Protein AF-0000000067688471 (afdb_homodimer)

pLDDT: mean 87.0, std 6.52, range [55.38, 93.81]

Sequence (144 aa):
YTTRLVLGILIKNSWRLRVVSAQVYSIVKSRDLEHFERVMGFLETMYRLLPRLVPAIKHMKIMFGIKTMVGKYTTRLVLGILIKNSWRLRVVSAQVYSIVKSRDLEHFERVMGFLETMYRLLPRLVPAIKHMKIMFGIKTMVGK

Solvent-accessible surface area (backbone atoms only — not comparable to full-atom values): 7950 Å² total; per-residue (Å²): 112,56,62,61,54,38,50,55,54,51,60,60,39,54,59,52,49,53,53,45,53,52,50,51,50,50,37,59,72,66,62,40,61,86,50,44,62,44,49,50,47,29,53,50,29,47,42,69,65,37,58,90,72,50,60,69,64,60,53,48,51,42,52,50,31,55,48,56,63,53,76,98,113,55,62,61,53,36,50,56,54,52,62,61,39,55,59,53,51,53,52,46,51,52,50,50,50,49,38,61,73,67,63,41,61,88,50,46,62,44,47,48,47,30,53,50,28,46,42,68,64,39,59,90,74,51,60,68,64,61,52,49,50,44,53,49,32,55,48,55,62,52,74,97

Secondary structure (DSSP, 8-state):
-HHHHHHHHHHHHHHHHHHHHHHHHHHHHHT-GGGHHHHHHHHHHHHHH-TTTS-HHHHHHHHHHHHHHH--/-HHHHHHHHHHHHHHHHHHHHHHHHHHHHHT-TTTHHHHHHHHHHHHHH-TTTS-HHHHHHHHHHHHHHHH-

Organism: Oreochromis niloticus (NCBI:txid8128)

Foldseek 3Di:
DVVVVVVVVVVVCVVVVVVVVVVLVVCQVVLVLVCLVVSLVVLVVVCVVCVVPDDPVVSVVVNVVS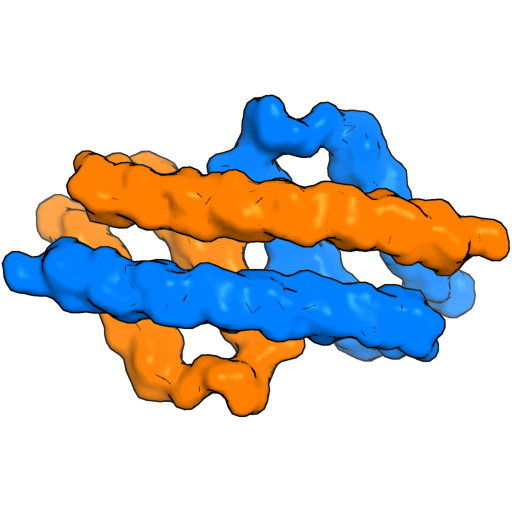VVSNVD/DVVVVVVVVVVVCVVVVVVVVVVLVVCQVVLVLVCLVVSLVVLVVVCVVCVVPDDPVVSVVVNVVSVVSNVD

Nearest PDB structures (foldseek):
  4mwz-assembly1_A  TM=8.094E-01  e=3.682E+00  Plasmodium vivax Sal-1
  6o0i-assembly1_A  TM=5.792E-01  e=7.596E+00  synthetic construct
  8glv-assembly1_Eb  TM=5.145E-01  e=5.838E+00  Chlamydomonas reinhardtii
  4mwz-assembly1_A  TM=8.094E-01  e=3.682E+00  Plasmodium vivax Sal-1
  6o0i-assembly1_A  TM=5.796E-01  e=7.596E+00  synthetic construct

Radius of gyration: 15.23 Å; Cα contacts (8 Å, |Δi|>4): 128; chains: 2; bounding box: 32×48×33 Å

Structure (mmCIF, N/CA/C/O backbone):
data_AF-0000000067688471-model_v1
#
loop_
_entity.id
_entity.type
_entity.pdbx_description
1 polymer 'TERF1-interacting nuclear factor 2 N-terminal domain-containing protein'
#
loop_
_atom_site.group_PDB
_atom_site.id
_atom_site.type_symbol
_atom_site.label_atom_id
_atom_site.label_alt_id
_atom_site.label_comp_id
_atom_site.label_asym_id
_atom_site.label_entity_id
_atom_site.label_seq_id
_atom_site.pdbx_PDB_ins_code
_atom_site.Cartn_x
_atom_site.Cartn_y
_atom_site.Cartn_z
_atom_site.occupancy
_atom_site.B_iso_or_equiv
_atom_site.auth_seq_id
_atom_site.auth_comp_id
_atom_site.auth_asym_id
_atom_site.auth_atom_id
_atom_site.pdbx_PDB_model_num
ATOM 1 N N . TYR A 1 1 ? -4.371 21.562 12.984 1 74.81 1 TYR A N 1
ATOM 2 C CA . TYR A 1 1 ? -5.457 20.641 13.32 1 74.81 1 TYR A CA 1
ATOM 3 C C . TYR A 1 1 ? -5.555 19.531 12.289 1 74.81 1 TYR A C 1
ATOM 5 O O . TYR A 1 1 ? -5.508 18.344 12.641 1 74.81 1 TYR A O 1
ATOM 13 N N . THR A 1 2 ? -5.504 19.656 11.047 1 82.12 2 THR A N 1
ATOM 14 C CA . THR A 1 2 ? -5.695 18.672 9.992 1 82.12 2 THR A CA 1
ATOM 15 C C . THR A 1 2 ? -4.559 17.656 9.992 1 82.12 2 THR A C 1
ATOM 17 O O . THR A 1 2 ? -4.793 16.453 9.875 1 82.12 2 THR A O 1
ATOM 20 N N . THR A 1 3 ? -3.354 18.188 10.312 1 84.5 3 THR A N 1
ATOM 21 C CA . THR A 1 3 ? -2.201 17.281 10.266 1 84.5 3 THR A CA 1
ATOM 22 C C . THR A 1 3 ? -2.271 16.266 11.398 1 84.5 3 THR A C 1
ATOM 24 O O . THR A 1 3 ? -2.02 15.078 11.18 1 84.5 3 THR A O 1
ATOM 27 N N . ARG A 1 4 ? -2.711 16.75 12.578 1 87.5 4 ARG A N 1
ATOM 28 C CA . ARG A 1 4 ? -2.793 15.852 13.719 1 87.5 4 ARG A CA 1
ATOM 29 C C . ARG A 1 4 ? -3.859 14.781 13.5 1 87.5 4 ARG A C 1
ATOM 31 O O . ARG A 1 4 ? -3.666 13.625 13.867 1 87.5 4 ARG A O 1
ATOM 38 N N . LEU A 1 5 ? -4.98 15.164 12.898 1 85.44 5 LEU A N 1
ATOM 39 C CA . LEU A 1 5 ? -6.055 14.227 12.609 1 85.44 5 LEU A CA 1
ATOM 40 C C . LEU A 1 5 ? -5.598 13.172 11.609 1 85.44 5 LEU A C 1
ATOM 42 O O . LEU A 1 5 ? -5.797 11.977 11.82 1 85.44 5 LEU A O 1
ATOM 46 N N . VAL A 1 6 ? -4.941 13.664 10.578 1 87.06 6 VAL A N 1
ATOM 47 C CA . VAL A 1 6 ? -4.488 12.758 9.531 1 87.06 6 VAL A CA 1
ATOM 48 C C . VAL A 1 6 ? -3.436 11.805 10.086 1 87.06 6 VAL A C 1
ATOM 50 O O . VAL A 1 6 ? -3.467 10.602 9.805 1 87.06 6 VAL A O 1
ATOM 53 N N . LEU A 1 7 ? -2.613 12.312 10.953 1 89.31 7 LEU A N 1
ATOM 54 C CA . LEU A 1 7 ? -1.562 11.492 11.539 1 89.31 7 LEU A CA 1
ATOM 55 C C . LEU A 1 7 ? -2.154 10.438 12.469 1 89.31 7 LEU A C 1
ATOM 57 O O . LEU A 1 7 ? -1.705 9.289 12.484 1 89.31 7 LEU A O 1
ATOM 61 N N . GLY A 1 8 ? -3.201 10.789 13.203 1 88.19 8 GLY A N 1
ATOM 62 C CA . GLY A 1 8 ? -3.891 9.844 14.07 1 88.19 8 GLY A CA 1
ATOM 63 C C . GLY A 1 8 ? -4.52 8.695 13.312 1 88.19 8 GLY A C 1
ATOM 64 O O . GLY A 1 8 ? -4.422 7.539 13.734 1 88.19 8 GLY A O 1
ATOM 65 N N . ILE A 1 9 ? -5.02 8.984 12.258 1 83.94 9 ILE A N 1
ATOM 66 C CA . ILE A 1 9 ? -5.676 7.973 11.438 1 83.94 9 ILE A CA 1
ATOM 67 C C . ILE A 1 9 ? -4.629 7.074 10.789 1 83.94 9 ILE A C 1
ATOM 69 O O . ILE A 1 9 ? -4.816 5.859 10.695 1 83.94 9 ILE A O 1
ATOM 73 N N . LEU A 1 10 ? -3.516 7.637 10.406 1 84.19 10 LEU A N 1
ATOM 74 C CA . LEU A 1 10 ? -2.447 6.895 9.742 1 84.19 10 LEU A CA 1
ATOM 75 C C . LEU A 1 10 ? -1.806 5.898 10.703 1 84.19 10 LEU A C 1
ATOM 77 O O . LEU A 1 10 ? -1.374 4.82 10.289 1 84.19 10 LEU A O 1
ATOM 81 N N . ILE A 1 11 ? -1.793 6.23 11.953 1 83.19 11 ILE A N 1
ATOM 82 C CA . ILE A 1 11 ? -1.247 5.32 12.953 1 83.19 11 ILE A CA 1
ATOM 83 C C . ILE A 1 11 ? -2.094 4.051 13.008 1 83.19 11 ILE A C 1
ATOM 85 O O . ILE A 1 11 ? -1.559 2.943 13.102 1 83.19 11 ILE A O 1
ATOM 89 N N . LYS A 1 12 ? -3.316 4.195 12.883 1 81.69 12 LYS A N 1
ATOM 90 C CA . LYS A 1 12 ? -4.223 3.049 12.875 1 81.69 12 LYS A CA 1
ATOM 91 C C . LYS A 1 12 ? -4.121 2.271 11.57 1 81.69 12 LYS A C 1
ATOM 93 O O . LYS A 1 12 ? -4.453 1.087 11.516 1 81.69 12 LYS A O 1
ATOM 98 N N . ASN A 1 13 ? -3.484 2.93 10.586 1 75.94 13 ASN A N 1
ATOM 99 C CA . ASN A 1 13 ? -3.318 2.33 9.266 1 75.94 13 ASN A CA 1
ATOM 100 C C . ASN A 1 13 ? -2.301 1.193 9.289 1 75.94 13 ASN A C 1
ATOM 102 O O . ASN A 1 13 ? -2.328 0.309 8.43 1 75.94 13 ASN A O 1
ATOM 106 N N . SER A 1 14 ? -1.469 1.155 10.383 1 79.62 14 SER A N 1
ATOM 107 C CA . SER A 1 14 ? -0.499 0.07 10.492 1 79.62 14 SER A CA 1
ATOM 108 C C . SER A 1 14 ? -1.188 -1.29 10.484 1 79.62 14 SER A C 1
ATOM 110 O O . SER A 1 14 ? -0.728 -2.223 9.82 1 79.62 14 SER A O 1
ATOM 112 N N . TRP A 1 15 ? -2.309 -1.365 11.172 1 83.81 15 TRP A N 1
ATOM 113 C CA . TRP A 1 15 ? -3.08 -2.604 11.188 1 83.81 15 TRP A CA 1
ATOM 114 C C . TRP A 1 15 ? -3.633 -2.918 9.797 1 83.81 15 TRP A C 1
ATOM 116 O O . TRP A 1 15 ? -3.615 -4.074 9.367 1 83.81 15 TRP A O 1
ATOM 126 N N . ARG A 1 16 ? -4.074 -1.942 9.156 1 86.44 16 ARG A N 1
ATOM 127 C CA . ARG A 1 16 ? -4.672 -2.135 7.84 1 86.44 16 ARG A CA 1
ATOM 128 C C . ARG A 1 16 ? -3.648 -2.67 6.848 1 86.44 16 ARG A C 1
ATOM 130 O O . ARG A 1 16 ? -3.973 -3.512 6.008 1 86.44 16 ARG A O 1
ATOM 137 N N . LEU A 1 17 ? -2.381 -2.199 7.043 1 88.81 17 LEU A N 1
ATOM 138 C CA . LEU A 1 17 ? -1.31 -2.652 6.164 1 88.81 17 LEU A CA 1
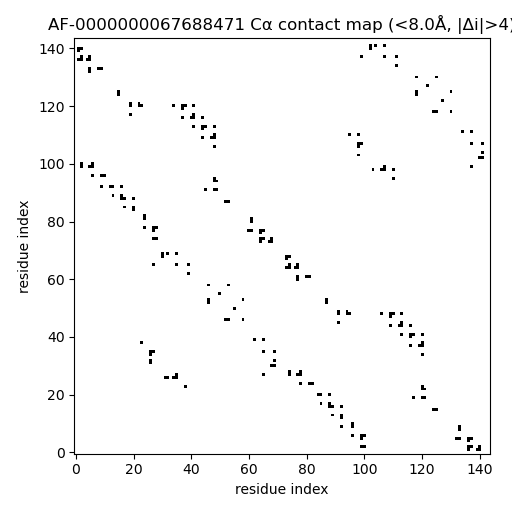ATOM 139 C C . LEU A 1 17 ? -1.021 -4.137 6.375 1 88.81 17 LEU A C 1
ATOM 141 O O . LEU A 1 17 ? -0.755 -4.863 5.418 1 88.81 17 LEU A O 1
ATOM 145 N N . ARG A 1 18 ? -1.264 -4.496 7.574 1 89.25 18 ARG A N 1
ATOM 146 C CA . ARG A 1 18 ? -1.088 -5.914 7.875 1 89.25 18 ARG A CA 1
ATOM 147 C C . ARG A 1 18 ? -2.188 -6.75 7.23 1 89.25 18 ARG A C 1
ATOM 149 O O . ARG A 1 18 ? -1.923 -7.828 6.695 1 89.25 18 ARG A O 1
ATOM 156 N N . VAL A 1 19 ? -3.342 -6.301 7.277 1 91.25 19 VAL A N 1
ATOM 157 C CA . VAL A 1 19 ? -4.473 -7.016 6.691 1 91.25 19 VAL A CA 1
ATOM 158 C C . VAL A 1 19 ? -4.344 -7.031 5.172 1 91.25 19 VAL A C 1
ATOM 160 O O . VAL A 1 19 ? -4.621 -8.047 4.527 1 91.25 19 VAL A O 1
ATOM 163 N N . VAL A 1 20 ? -3.842 -5.898 4.629 1 91.44 20 VAL A N 1
ATOM 164 C CA . VAL A 1 20 ? -3.672 -5.805 3.184 1 91.44 20 VAL A CA 1
ATOM 165 C C . VAL A 1 20 ? -2.646 -6.832 2.715 1 91.44 20 VAL A C 1
ATOM 167 O O . VAL A 1 20 ? -2.836 -7.484 1.683 1 91.44 20 VAL A O 1
ATOM 170 N N . SER A 1 21 ? -1.564 -6.949 3.49 1 91.81 21 SER A N 1
ATOM 171 C CA . SER A 1 21 ? -0.542 -7.93 3.141 1 91.81 21 SER A CA 1
ATOM 172 C C . SER A 1 21 ? -1.122 -9.336 3.082 1 91.81 21 SER A C 1
ATOM 174 O O . SER A 1 21 ? -0.817 -10.102 2.166 1 91.81 21 SER A O 1
ATOM 176 N N . ALA A 1 22 ? -2.039 -9.625 4.008 1 92.31 22 ALA A N 1
ATOM 177 C CA . ALA A 1 22 ? -2.703 -10.93 4.016 1 92.31 22 ALA A CA 1
ATOM 178 C C . ALA A 1 22 ? -3.641 -11.07 2.82 1 92.31 22 ALA A C 1
ATOM 180 O O . ALA A 1 22 ? -3.73 -12.148 2.217 1 92.31 22 ALA A O 1
ATOM 181 N N . GLN A 1 23 ? -4.305 -10.008 2.459 1 92.5 23 GLN A N 1
ATOM 182 C CA . GLN A 1 23 ? -5.219 -10.023 1.322 1 92.5 23 GLN A CA 1
ATOM 183 C C . GLN A 1 23 ? -4.465 -10.203 0.009 1 92.5 23 GLN A C 1
ATOM 185 O O . GLN A 1 23 ? -4.879 -10.977 -0.852 1 92.5 23 GLN A O 1
ATOM 190 N N . VAL A 1 24 ? -3.357 -9.516 -0.128 1 92.31 24 VAL A N 1
ATOM 191 C CA . VAL A 1 24 ? -2.527 -9.625 -1.323 1 92.31 24 VAL A CA 1
ATOM 192 C C . VAL A 1 24 ? -2.041 -11.07 -1.479 1 92.31 24 VAL A C 1
ATOM 194 O O . VAL A 1 24 ? -2.146 -11.648 -2.559 1 92.31 24 VAL A O 1
ATOM 197 N N . TYR A 1 25 ? -1.578 -11.641 -0.352 1 92.12 25 TYR A N 1
ATOM 198 C CA . TYR A 1 25 ? -1.123 -13.023 -0.349 1 92.12 2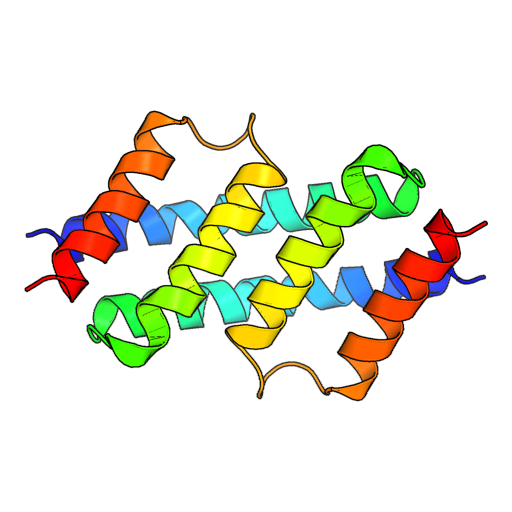5 TYR A CA 1
ATOM 199 C C . TYR A 1 25 ? -2.24 -13.969 -0.783 1 92.12 25 TYR A C 1
ATOM 201 O O . TYR A 1 25 ? -2.029 -14.844 -1.626 1 92.12 25 TYR A O 1
ATOM 209 N N . SER A 1 26 ? -3.406 -13.773 -0.266 1 92.69 26 SER A N 1
ATOM 210 C CA . SER A 1 26 ? -4.555 -14.633 -0.558 1 92.69 26 SER A CA 1
ATOM 211 C C . SER A 1 26 ? -4.941 -14.547 -2.031 1 92.69 26 SER A C 1
ATOM 213 O O . SER A 1 26 ? -5.238 -15.57 -2.656 1 92.69 26 SER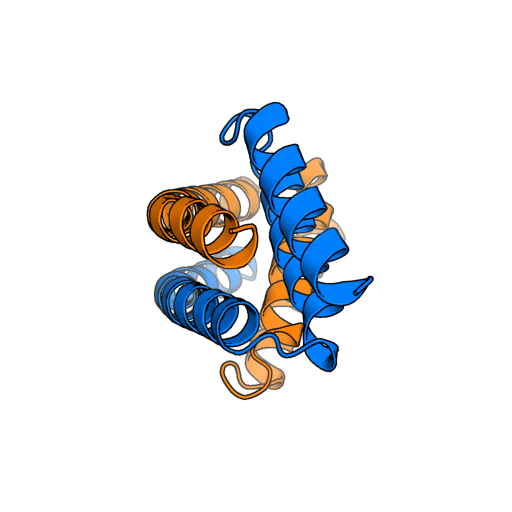 A O 1
ATOM 215 N N . ILE A 1 27 ? -4.965 -13.43 -2.619 1 92.5 27 ILE A N 1
ATOM 216 C CA . ILE A 1 27 ? -5.348 -13.219 -4.012 1 92.5 27 ILE A CA 1
ATOM 217 C C . ILE A 1 27 ? -4.363 -13.938 -4.934 1 92.5 27 ILE A C 1
ATOM 219 O O . ILE A 1 27 ? -4.77 -14.617 -5.871 1 92.5 27 ILE A O 1
ATOM 223 N N . VAL A 1 28 ? -3.051 -13.75 -4.598 1 90.88 28 VAL A N 1
ATOM 224 C CA . VAL A 1 28 ? -2.012 -14.352 -5.43 1 90.88 28 VAL A CA 1
ATOM 225 C C . VAL A 1 28 ? -2.041 -15.867 -5.281 1 90.88 28 VAL A C 1
ATOM 227 O O . VAL A 1 28 ? -1.961 -16.594 -6.273 1 90.88 28 VAL A O 1
ATOM 230 N N . LYS A 1 29 ? -2.266 -16.328 -4.047 1 91.81 29 LYS A N 1
ATOM 231 C CA . LYS A 1 29 ? -2.307 -17.75 -3.754 1 91.81 29 LYS A CA 1
ATOM 232 C C . LYS A 1 29 ? -3.477 -18.422 -4.465 1 91.81 29 LYS A C 1
ATOM 234 O O . LYS A 1 29 ? -3.336 -19.531 -4.992 1 91.81 29 LYS A O 1
ATOM 239 N N . SER A 1 30 ? -4.559 -17.766 -4.52 1 91.12 30 SER A N 1
ATOM 240 C CA . SER A 1 30 ? -5.777 -18.359 -5.07 1 91.12 30 SER A CA 1
ATOM 241 C C . SER A 1 30 ? -5.863 -18.141 -6.578 1 91.12 30 SER A C 1
ATOM 243 O O . SER A 1 30 ? -6.785 -18.641 -7.23 1 91.12 30 SER A O 1
ATOM 245 N N . ARG A 1 31 ? -4.906 -17.391 -7.141 1 86.81 31 ARG A N 1
ATOM 246 C CA . ARG A 1 31 ? -4.906 -17.062 -8.562 1 86.81 31 ARG A CA 1
ATOM 247 C C . ARG A 1 31 ? -6.207 -16.375 -8.961 1 86.81 31 ARG A C 1
ATOM 249 O O . ARG A 1 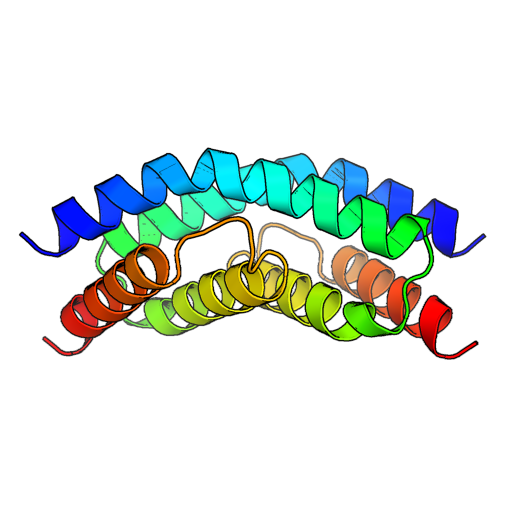31 ? -6.832 -16.75 -9.961 1 86.81 31 ARG A O 1
ATOM 256 N N . ASP A 1 32 ? -6.621 -15.484 -8.078 1 84.94 32 ASP A N 1
ATOM 257 C CA . ASP A 1 32 ? -7.809 -14.688 -8.398 1 84.94 32 ASP A CA 1
ATOM 258 C C . ASP A 1 32 ? -7.48 -13.586 -9.398 1 84.94 32 ASP A C 1
ATOM 260 O O . ASP A 1 32 ? -7.094 -12.484 -9.016 1 84.94 32 ASP A O 1
ATOM 264 N N . LEU A 1 33 ? -7.723 -13.852 -10.648 1 77.06 33 LEU A N 1
ATOM 265 C CA . LEU A 1 33 ? -7.266 -13.039 -11.766 1 77.06 33 LEU A CA 1
ATOM 266 C C . LEU A 1 33 ? -8 -11.695 -11.797 1 77.06 33 LEU A C 1
ATOM 268 O O . LEU A 1 33 ? -7.496 -10.727 -12.359 1 77.06 33 LEU A O 1
ATOM 272 N N . GLU A 1 34 ? -9.203 -11.719 -11.195 1 78.75 34 GLU A N 1
ATOM 273 C CA . GLU A 1 34 ? -10.023 -10.508 -11.281 1 78.75 34 GLU A CA 1
ATOM 274 C C . GLU A 1 34 ? -9.43 -9.383 -10.438 1 78.75 34 GLU A C 1
ATOM 276 O O . GLU A 1 34 ? -9.625 -8.203 -10.75 1 78.75 34 GLU A O 1
ATOM 281 N N . HIS A 1 35 ? -8.648 -9.867 -9.438 1 83.5 35 HIS A N 1
ATOM 282 C CA . HIS A 1 35 ? -8.18 -8.859 -8.5 1 83.5 35 HIS A CA 1
ATOM 283 C C . HIS A 1 35 ? -6.691 -8.57 -8.703 1 83.5 35 HIS A C 1
ATOM 285 O O . HIS A 1 35 ? -6.117 -7.738 -7.996 1 83.5 35 HIS A O 1
ATOM 291 N N . PHE A 1 36 ? -6.039 -9.148 -9.695 1 90.06 36 PHE A N 1
ATOM 292 C CA . PHE A 1 36 ? -4.602 -9.016 -9.883 1 90.06 36 PHE A CA 1
ATOM 293 C C . PHE A 1 36 ? -4.23 -7.574 -10.219 1 90.06 36 PHE A C 1
ATOM 295 O O . PHE A 1 36 ? -3.195 -7.074 -9.781 1 90.06 36 PHE A O 1
ATOM 302 N N . GLU A 1 37 ? -5.184 -6.988 -10.93 1 89.25 37 GLU A N 1
ATOM 303 C CA . GLU A 1 37 ? -4.898 -5.602 -11.281 1 89.25 37 GLU A CA 1
ATOM 304 C C . GLU A 1 37 ? -4.84 -4.711 -10.047 1 89.25 37 GLU A C 1
ATOM 306 O O . GLU A 1 37 ? -4.039 -3.779 -9.984 1 89.25 37 GLU A O 1
ATOM 311 N N . ARG A 1 38 ? -5.688 -4.98 -9.18 1 90.75 38 ARG A N 1
ATOM 312 C CA . ARG A 1 38 ? -5.68 -4.219 -7.934 1 90.75 38 ARG A CA 1
ATOM 313 C C . ARG A 1 38 ? -4.398 -4.465 -7.145 1 90.75 38 ARG A C 1
ATOM 315 O O . ARG A 1 38 ? -3.82 -3.531 -6.582 1 90.75 38 ARG A O 1
ATOM 322 N N . VAL A 1 39 ? -3.934 -5.672 -7.109 1 93.44 39 VAL A N 1
ATOM 323 C CA . VAL A 1 39 ? -2.701 -6.027 -6.414 1 93.44 39 VAL A CA 1
ATOM 324 C C . VAL A 1 39 ? -1.514 -5.328 -7.074 1 93.44 39 VAL A C 1
ATOM 326 O O . VAL A 1 39 ? -0.666 -4.754 -6.391 1 93.44 39 VAL A O 1
ATOM 329 N N . MET A 1 40 ? -1.518 -5.297 -8.352 1 93.31 40 MET A N 1
ATOM 330 C CA . MET A 1 40 ? -0.419 -4.66 -9.07 1 93.31 40 MET A CA 1
ATOM 331 C C . MET A 1 40 ? -0.403 -3.156 -8.812 1 93.31 40 MET A C 1
ATOM 333 O O . MET A 1 40 ? 0.664 -2.562 -8.656 1 93.31 40 MET A O 1
ATOM 337 N N . GLY A 1 41 ? -1.555 -2.627 -8.773 1 92.62 41 GLY A N 1
ATOM 338 C CA . GLY A 1 41 ? -1.637 -1.214 -8.438 1 92.62 41 GLY A CA 1
ATOM 339 C C . GLY A 1 41 ? -1.091 -0.893 -7.059 1 92.62 41 GLY A C 1
ATOM 340 O O . GLY A 1 41 ? -0.336 0.068 -6.895 1 92.62 41 GLY A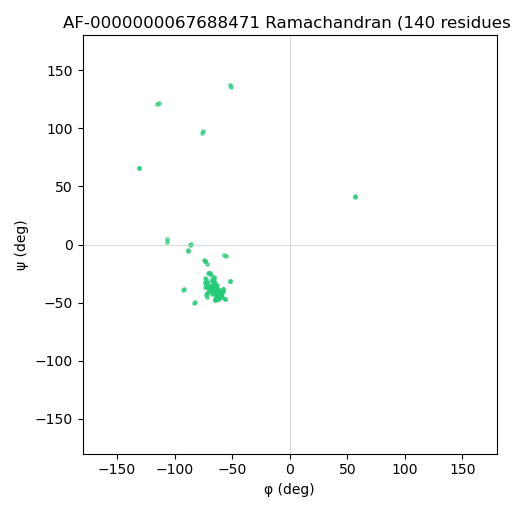 O 1
ATOM 341 N N . PHE A 1 42 ? -1.466 -1.735 -6.066 1 93.5 42 PHE A N 1
ATOM 342 C CA . PHE A 1 42 ? -0.984 -1.565 -4.703 1 93.5 42 PHE A CA 1
ATOM 343 C C . PHE A 1 42 ? 0.535 -1.674 -4.645 1 93.5 42 PHE A C 1
ATOM 345 O O . PHE A 1 42 ? 1.201 -0.822 -4.055 1 93.5 42 PHE A O 1
ATOM 352 N N . LEU A 1 43 ? 1.107 -2.654 -5.316 1 92.69 43 LEU A N 1
ATOM 353 C CA . LEU A 1 43 ? 2.545 -2.896 -5.289 1 92.69 43 LEU A CA 1
ATOM 354 C C . LEU A 1 43 ? 3.295 -1.81 -6.051 1 92.69 43 LEU A C 1
ATOM 356 O O . LEU A 1 43 ? 4.398 -1.418 -5.66 1 92.69 43 LEU A O 1
ATOM 360 N N . GLU A 1 44 ? 2.691 -1.345 -7.145 1 93.81 44 GLU A N 1
ATOM 361 C CA . GLU A 1 44 ? 3.311 -0.271 -7.914 1 93.81 44 GLU A CA 1
ATOM 362 C C . GLU A 1 44 ? 3.389 1.018 -7.102 1 93.81 44 GLU A C 1
ATOM 364 O O . GLU A 1 44 ? 4.438 1.667 -7.059 1 93.81 44 GLU A O 1
ATOM 369 N N . THR A 1 45 ? 2.256 1.381 -6.469 1 92.88 45 THR A N 1
ATOM 370 C CA . THR A 1 45 ? 2.26 2.602 -5.668 1 92.88 45 THR A CA 1
ATOM 371 C C . THR A 1 45 ? 3.197 2.461 -4.473 1 92.88 45 THR A C 1
ATOM 373 O O . THR A 1 45 ? 3.848 3.428 -4.07 1 92.88 45 THR A O 1
ATOM 376 N N . MET A 1 46 ? 3.225 1.27 -3.922 1 92 46 MET A N 1
ATOM 377 C CA . MET A 1 46 ? 4.172 1.011 -2.842 1 92 46 MET A CA 1
ATOM 378 C C . MET A 1 46 ? 5.605 1.232 -3.314 1 92 46 MET A C 1
ATOM 380 O O . MET A 1 46 ? 6.41 1.845 -2.607 1 92 46 MET A O 1
ATOM 384 N N . TYR A 1 47 ? 5.914 0.775 -4.465 1 92.19 47 TYR A N 1
ATOM 385 C CA . TYR A 1 47 ? 7.246 0.926 -5.035 1 92.19 47 TYR A CA 1
ATOM 386 C C . TYR A 1 47 ? 7.574 2.395 -5.277 1 92.19 47 TYR A C 1
ATOM 388 O O . TYR A 1 47 ? 8.711 2.828 -5.07 1 92.19 47 TYR A O 1
ATOM 396 N N . ARG A 1 48 ? 6.605 3.146 -5.656 1 90.5 48 ARG A N 1
ATOM 397 C CA . ARG A 1 48 ? 6.82 4.566 -5.922 1 90.5 48 ARG A CA 1
ATOM 398 C C . ARG A 1 48 ? 7.051 5.336 -4.629 1 90.5 48 ARG A C 1
ATOM 400 O O . ARG A 1 48 ? 7.742 6.355 -4.621 1 90.5 48 ARG A O 1
ATOM 407 N N . LEU A 1 49 ? 6.406 4.875 -3.584 1 87.69 49 LEU A N 1
ATOM 408 C CA . LEU A 1 49 ? 6.547 5.551 -2.297 1 87.69 49 LEU A CA 1
ATOM 409 C C . LEU A 1 49 ? 7.914 5.266 -1.684 1 87.69 49 LEU A C 1
ATOM 411 O O . LEU A 1 49 ? 8.461 6.102 -0.958 1 87.69 49 LEU A O 1
ATOM 415 N N . LEU A 1 50 ? 8.406 4.105 -1.938 1 86.25 50 LEU A N 1
ATOM 416 C CA . LEU A 1 50 ? 9.656 3.697 -1.299 1 86.25 50 LEU A CA 1
ATOM 417 C C . LEU A 1 50 ? 10.633 3.143 -2.326 1 86.25 50 LEU A C 1
ATOM 419 O O . LEU A 1 50 ? 11.039 1.979 -2.24 1 86.25 50 LEU A O 1
ATOM 423 N N . PRO A 1 51 ? 11.148 4.035 -3.312 1 78.31 51 PRO A N 1
ATOM 424 C CA . PRO A 1 51 ? 12 3.492 -4.375 1 78.31 51 PRO A CA 1
ATOM 425 C C . PRO A 1 51 ? 13.328 2.947 -3.85 1 78.31 51 PRO A C 1
ATOM 427 O O . PRO A 1 51 ? 13.922 2.064 -4.469 1 78.31 51 PRO A O 1
ATOM 430 N N . ARG A 1 52 ? 13.766 3.52 -2.768 1 78.81 52 ARG A N 1
ATOM 431 C CA . ARG A 1 52 ? 15.078 3.096 -2.297 1 78.81 52 ARG A CA 1
ATOM 432 C C . ARG A 1 52 ? 14.969 1.853 -1.421 1 78.81 52 ARG A C 1
ATOM 434 O O . ARG A 1 52 ? 15.984 1.288 -1.009 1 78.81 52 ARG A O 1
ATOM 441 N N . LEU A 1 53 ? 13.711 1.38 -1.252 1 78.75 53 LEU A N 1
ATOM 442 C CA . LEU A 1 53 ? 13.539 0.278 -0.312 1 78.75 53 LEU A CA 1
ATOM 443 C C . LEU A 1 53 ? 13.617 -1.065 -1.029 1 78.75 53 LEU A C 1
ATOM 445 O O . LEU A 1 53 ? 14.141 -2.039 -0.481 1 78.75 53 LEU A O 1
ATOM 449 N N . VAL A 1 54 ? 13.062 -1.183 -2.209 1 79.75 54 VAL A N 1
ATOM 450 C CA . VAL A 1 54 ? 13.039 -2.432 -2.961 1 79.75 54 VAL A CA 1
ATOM 451 C C . VAL A 1 54 ? 13.883 -2.289 -4.23 1 79.75 54 VAL A C 1
ATOM 453 O O . VAL A 1 54 ? 13.688 -1.352 -5.008 1 79.75 54 VAL A O 1
ATOM 456 N N . PRO A 1 55 ? 14.938 -3.234 -4.301 1 86.75 55 PRO A N 1
ATOM 457 C CA . PRO A 1 55 ? 15.648 -3.223 -5.582 1 86.75 55 PRO A CA 1
ATOM 458 C C . PRO A 1 55 ? 14.703 -3.336 -6.777 1 86.75 55 PRO A C 1
ATOM 460 O O . PRO A 1 55 ? 13.711 -4.062 -6.715 1 86.75 55 PRO A O 1
ATOM 463 N N . ALA A 1 56 ? 14.969 -2.533 -7.793 1 90.31 56 ALA A N 1
ATOM 464 C CA . ALA A 1 56 ? 14.133 -2.465 -8.992 1 90.31 56 ALA A CA 1
ATOM 465 C C . ALA A 1 56 ? 13.906 -3.852 -9.586 1 90.31 56 ALA A C 1
ATOM 467 O O . ALA A 1 56 ? 12.812 -4.164 -10.062 1 90.31 56 ALA A O 1
ATOM 468 N N . ILE A 1 57 ? 14.93 -4.672 -9.391 1 90.62 57 ILE A N 1
ATOM 469 C CA . ILE A 1 57 ? 14.859 -5.992 -10 1 90.62 57 ILE A CA 1
ATOM 470 C C . ILE A 1 57 ? 13.844 -6.855 -9.266 1 90.62 57 ILE A C 1
ATOM 472 O O . ILE A 1 57 ? 13.047 -7.566 -9.883 1 90.62 57 ILE A O 1
ATOM 476 N N . LYS A 1 58 ? 13.867 -6.812 -7.965 1 87.19 58 LYS A N 1
ATOM 477 C CA . LYS A 1 58 ? 12.898 -7.594 -7.203 1 87.19 58 LYS A CA 1
ATOM 478 C C . LYS A 1 58 ? 11.469 -7.152 -7.512 1 87.19 58 LYS A C 1
ATOM 480 O O . LYS A 1 58 ? 10.562 -7.984 -7.625 1 87.19 58 LYS A O 1
ATOM 485 N N . HIS A 1 59 ? 11.305 -5.871 -7.523 1 90.25 59 HIS A N 1
ATOM 486 C CA . HIS A 1 59 ? 9.992 -5.344 -7.879 1 90.25 59 HIS A CA 1
ATOM 487 C C . HIS A 1 59 ? 9.547 -5.852 -9.25 1 90.25 59 HIS A C 1
ATOM 489 O O . HIS A 1 59 ? 8.422 -6.316 -9.406 1 90.25 59 HIS A O 1
ATOM 495 N N . MET A 1 60 ? 10.438 -5.789 -10.211 1 92.56 60 MET A N 1
ATOM 496 C CA . MET A 1 60 ? 10.133 -6.234 -11.562 1 92.56 60 MET A CA 1
ATOM 497 C C . MET A 1 60 ? 9.766 -7.715 -11.586 1 92.56 60 MET A C 1
ATOM 499 O O . MET A 1 60 ? 8.828 -8.117 -12.273 1 92.56 60 MET A O 1
ATOM 503 N N . LYS A 1 61 ? 10.406 -8.539 -10.883 1 90.75 61 LYS A N 1
ATOM 504 C CA . LYS A 1 61 ? 10.148 -9.977 -10.812 1 90.75 61 LYS A CA 1
ATOM 505 C C . LYS A 1 61 ? 8.75 -10.258 -10.266 1 90.75 61 LYS A C 1
ATOM 507 O O . LYS A 1 61 ? 8.055 -11.148 -10.742 1 90.75 61 LYS A O 1
ATOM 512 N N . ILE A 1 62 ? 8.398 -9.547 -9.266 1 89.38 62 ILE A N 1
ATOM 513 C CA . ILE A 1 62 ? 7.07 -9.719 -8.68 1 89.38 62 ILE A CA 1
ATOM 514 C C . ILE A 1 62 ? 6.004 -9.328 -9.695 1 89.38 62 ILE A C 1
ATOM 516 O O . ILE A 1 62 ? 5.043 -10.078 -9.914 1 89.38 62 ILE A O 1
ATOM 520 N N . MET A 1 63 ? 6.215 -8.164 -10.344 1 92.5 63 MET A N 1
ATOM 521 C CA . MET A 1 63 ? 5.238 -7.691 -11.32 1 92.5 63 MET A CA 1
ATOM 522 C C . MET A 1 63 ? 5.117 -8.664 -12.484 1 92.5 63 MET A C 1
ATOM 524 O O . MET A 1 63 ? 4.008 -9.008 -12.898 1 92.5 63 MET A O 1
ATOM 528 N N . PHE A 1 64 ? 6.176 -9.023 -12.922 1 92.88 64 PHE A N 1
ATOM 529 C CA . PHE A 1 64 ? 6.195 -9.969 -14.031 1 92.88 64 PHE A CA 1
ATOM 530 C C . PHE A 1 64 ? 5.543 -11.281 -13.641 1 92.88 64 PHE A C 1
ATOM 532 O O . PHE A 1 64 ? 4.758 -11.844 -14.406 1 92.88 64 PHE A O 1
ATOM 539 N N . GLY A 1 65 ? 5.895 -11.734 -12.461 1 90.19 65 GLY A N 1
ATOM 540 C CA . GLY A 1 65 ? 5.312 -12.977 -11.969 1 90.19 65 GLY A CA 1
ATOM 541 C C . GLY A 1 65 ? 3.797 -12.93 -11.875 1 90.19 65 GLY A C 1
ATOM 542 O O . GLY A 1 65 ? 3.115 -13.859 -12.305 1 90.19 65 GLY A O 1
ATOM 543 N N . ILE A 1 66 ? 3.26 -11.891 -11.445 1 89.25 66 ILE A N 1
ATOM 544 C CA . ILE A 1 66 ? 1.812 -11.758 -11.32 1 89.25 66 ILE A CA 1
ATOM 545 C C . ILE A 1 66 ? 1.187 -11.672 -12.711 1 89.25 66 ILE A C 1
ATOM 547 O O . ILE A 1 66 ? 0.157 -12.305 -12.977 1 89.25 66 ILE A O 1
ATOM 551 N N . LYS A 1 67 ? 1.887 -10.977 -13.625 1 90.25 67 LYS A N 1
ATOM 552 C CA . LYS A 1 67 ? 1.381 -10.844 -14.984 1 90.25 67 LYS A CA 1
ATOM 553 C C . LYS A 1 67 ? 1.359 -12.188 -15.703 1 90.25 67 LYS A C 1
ATOM 555 O O . LYS A 1 67 ? 0.443 -12.469 -16.469 1 90.25 67 LYS A O 1
ATOM 560 N N . THR A 1 68 ? 2.354 -12.953 -15.414 1 89 68 THR A N 1
ATOM 561 C CA . THR A 1 68 ? 2.439 -14.258 -16.062 1 89 68 THR A CA 1
ATOM 562 C C . THR A 1 68 ? 1.392 -15.211 -15.492 1 89 68 THR A C 1
ATOM 564 O O . THR A 1 68 ? 0.938 -16.125 -16.188 1 89 68 THR A O 1
ATOM 567 N N . MET A 1 69 ? 1.112 -14.953 -14.305 1 84.38 69 MET A N 1
ATOM 568 C CA . MET A 1 69 ? 0.069 -15.766 -13.688 1 84.38 69 MET A CA 1
ATOM 569 C C . MET A 1 69 ? -1.286 -15.492 -14.336 1 84.38 69 MET A C 1
ATOM 571 O O . MET A 1 69 ? -2.105 -16.406 -14.469 1 84.38 69 MET A O 1
ATOM 575 N N . VAL A 1 70 ? -1.579 -14.203 -14.719 1 80.06 70 VAL A N 1
ATOM 576 C CA . VAL A 1 70 ? -2.859 -13.789 -15.281 1 80.06 70 VAL A CA 1
ATOM 577 C C . VAL A 1 70 ? -2.893 -14.102 -16.766 1 80.06 70 VAL A C 1
ATOM 579 O O . VAL A 1 70 ? -3.957 -14.359 -17.344 1 80.06 70 VAL A O 1
ATOM 582 N N . GLY A 1 71 ? -1.871 -13.703 -17.406 1 70.06 71 GLY A N 1
ATOM 583 C CA . GLY A 1 71 ? -1.811 -13.961 -18.844 1 70.06 71 GLY A CA 1
ATOM 584 C C . GLY A 1 71 ? -1.94 -15.438 -19.188 1 70.06 71 GLY A C 1
ATOM 585 O O . GLY A 1 71 ? -2.133 -15.789 -20.344 1 70.06 71 GLY A O 1
ATOM 586 N N . LYS A 1 72 ? -1.912 -16.391 -18.281 1 55.94 72 LYS A N 1
ATOM 587 C CA . LYS A 1 72 ? -2.158 -17.781 -18.688 1 55.94 72 LYS A CA 1
ATOM 588 C C . LYS A 1 72 ? -3.643 -18.109 -18.594 1 55.94 72 LYS A C 1
ATOM 590 O O . LYS A 1 72 ? -4.363 -17.562 -17.766 1 55.94 72 LYS A O 1
ATOM 595 N N . TYR B 1 1 ? 5.309 -23.125 -10.68 1 74 1 TYR B N 1
ATOM 596 C CA . TYR B 1 1 ? 6.582 -22.5 -10.344 1 74 1 TYR B CA 1
ATOM 597 C C . TYR B 1 1 ? 6.418 -21 -10.141 1 74 1 TYR B C 1
ATOM 599 O O . TYR B 1 1 ? 6.805 -20.453 -9.102 1 74 1 TYR B O 1
ATOM 607 N N . THR B 1 2 ? 5.766 -20.234 -10.867 1 82.12 2 THR B N 1
ATOM 608 C CA . THR B 1 2 ? 5.648 -18.781 -10.82 1 82.12 2 THR B CA 1
ATOM 609 C C . THR B 1 2 ? 4.898 -18.344 -9.562 1 82.12 2 THR B C 1
ATOM 611 O O . THR B 1 2 ? 5.309 -17.391 -8.883 1 82.12 2 THR B O 1
ATOM 614 N N . THR B 1 3 ? 3.895 -19.172 -9.172 1 84.69 3 THR B N 1
ATOM 615 C CA . THR B 1 3 ? 3.088 -18.781 -8.016 1 84.69 3 THR B CA 1
ATOM 616 C C . THR B 1 3 ? 3.904 -18.891 -6.734 1 84.69 3 THR B C 1
ATOM 618 O O . THR B 1 3 ? 3.854 -18 -5.887 1 84.69 3 THR B O 1
ATOM 621 N N . ARG B 1 4 ? 4.738 -19.938 -6.656 1 87.69 4 ARG B N 1
ATOM 622 C CA . ARG B 1 4 ? 5.547 -20.141 -5.457 1 87.69 4 ARG B CA 1
ATOM 623 C C . ARG B 1 4 ? 6.594 -19.031 -5.32 1 87.69 4 ARG B C 1
ATOM 625 O O . ARG B 1 4 ? 6.855 -18.547 -4.215 1 87.69 4 ARG B O 1
ATOM 632 N N . LEU B 1 5 ? 7.184 -18.609 -6.441 1 85.56 5 LEU B N 1
ATOM 633 C CA . LEU B 1 5 ? 8.172 -17.547 -6.438 1 85.56 5 LEU B CA 1
ATOM 634 C C . LEU B 1 5 ? 7.547 -16.219 -6 1 85.56 5 LEU B C 1
ATOM 636 O O . LEU B 1 5 ? 8.078 -15.539 -5.129 1 85.56 5 LEU B O 1
ATOM 640 N N . VAL B 1 6 ? 6.406 -15.969 -6.578 1 87 6 VAL B N 1
ATOM 641 C CA . VAL B 1 6 ? 5.727 -14.711 -6.277 1 87 6 VAL B CA 1
ATOM 642 C C . VAL B 1 6 ? 5.297 -14.695 -4.809 1 87 6 VAL B C 1
ATOM 644 O O . VAL B 1 6 ? 5.461 -13.68 -4.121 1 87 6 VAL B O 1
ATOM 647 N N . LEU B 1 7 ? 4.871 -15.828 -4.332 1 89.31 7 LEU B N 1
ATOM 648 C CA . LEU B 1 7 ? 4.43 -15.922 -2.945 1 89.31 7 LEU B CA 1
ATOM 649 C C . LEU B 1 7 ? 5.605 -15.75 -1.989 1 89.31 7 LEU B C 1
ATOM 651 O O . LEU B 1 7 ? 5.484 -15.086 -0.96 1 89.31 7 LEU B O 1
ATOM 655 N N . GLY B 1 8 ? 6.77 -16.297 -2.336 1 88.19 8 GLY B N 1
ATOM 656 C CA . GLY B 1 8 ? 7.973 -16.125 -1.537 1 88.19 8 GLY B CA 1
ATOM 657 C C . GLY B 1 8 ? 8.414 -14.68 -1.411 1 88.19 8 GLY B C 1
ATOM 658 O O . GLY B 1 8 ? 8.781 -14.234 -0.324 1 88.19 8 GLY B O 1
ATOM 659 N N . ILE B 1 9 ? 8.297 -14.023 -2.406 1 83.94 9 ILE B N 1
ATOM 660 C CA . ILE B 1 9 ? 8.703 -12.625 -2.424 1 83.94 9 ILE B CA 1
ATOM 661 C C . ILE B 1 9 ? 7.703 -11.781 -1.639 1 83.94 9 ILE B C 1
ATOM 663 O O . ILE B 1 9 ? 8.094 -10.867 -0.909 1 83.94 9 ILE B O 1
ATOM 667 N N . LEU B 1 10 ? 6.445 -12.117 -1.724 1 84.12 10 LEU B N 1
ATOM 668 C CA . LEU B 1 10 ? 5.391 -11.375 -1.037 1 84.12 10 LEU B CA 1
ATOM 669 C C . LEU B 1 10 ? 5.52 -11.531 0.475 1 84.12 10 LEU B C 1
ATOM 671 O O . LEU B 1 10 ? 5.223 -10.594 1.223 1 84.12 10 LEU B O 1
ATOM 675 N N . ILE B 1 11 ? 5.996 -12.648 0.894 1 83.19 11 ILE B N 1
ATOM 676 C CA . ILE B 1 11 ? 6.191 -12.875 2.32 1 83.19 11 ILE B CA 1
ATOM 677 C C . ILE B 1 11 ? 7.262 -11.922 2.854 1 83.19 11 ILE B C 1
ATOM 679 O O . ILE B 1 11 ? 7.117 -11.359 3.941 1 83.19 11 ILE B O 1
ATOM 683 N N . LYS B 1 12 ? 8.219 -11.711 2.094 1 81.62 12 LYS B N 1
ATOM 684 C CA . LYS B 1 12 ? 9.289 -10.789 2.48 1 81.62 12 LYS B CA 1
ATOM 685 C C . LYS B 1 12 ? 8.812 -9.336 2.4 1 81.62 12 LYS B C 1
ATOM 687 O O . LYS B 1 12 ? 9.375 -8.461 3.061 1 81.62 12 LYS B O 1
ATOM 692 N N . ASN B 1 13 ? 7.676 -9.164 1.729 1 76.56 13 ASN B N 1
ATOM 693 C CA . ASN B 1 13 ? 7.105 -7.832 1.536 1 76.56 13 ASN B CA 1
ATOM 694 C C . ASN B 1 13 ? 6.465 -7.309 2.816 1 76.56 13 ASN B C 1
ATOM 696 O O . ASN B 1 13 ? 6.238 -6.102 2.955 1 76.56 13 ASN B O 1
ATOM 700 N N . SER B 1 14 ? 6.27 -8.219 3.828 1 79.75 14 SER B N 1
ATOM 701 C CA . SER B 1 14 ? 5.695 -7.777 5.094 1 79.75 14 SER B CA 1
ATOM 702 C C . SER B 1 14 ? 6.543 -6.684 5.734 1 79.75 14 SER B C 1
ATOM 704 O O . SER B 1 14 ? 6.012 -5.695 6.242 1 79.75 14 SER B O 1
ATOM 706 N N . TRP B 1 15 ? 7.844 -6.844 5.66 1 83.75 15 TRP B N 1
ATOM 707 C CA . TRP B 1 15 ? 8.75 -5.828 6.188 1 83.75 15 TRP B CA 1
ATOM 708 C C . TRP B 1 15 ? 8.617 -4.52 5.414 1 83.75 15 TRP B C 1
ATOM 710 O O . TRP B 1 15 ? 8.625 -3.438 6.004 1 83.75 15 TRP B O 1
ATOM 720 N N . ARG B 1 16 ? 8.469 -4.625 4.18 1 86.38 16 ARG B N 1
ATOM 721 C CA . ARG B 1 16 ? 8.383 -3.438 3.334 1 86.38 16 ARG B CA 1
ATOM 722 C C . ARG B 1 16 ? 7.137 -2.621 3.656 1 86.38 16 ARG B C 1
ATOM 724 O O . ARG B 1 16 ? 7.18 -1.389 3.654 1 86.38 16 ARG B O 1
ATOM 731 N N . LEU B 1 17 ? 6.043 -3.373 4.02 1 88.5 17 LEU B N 1
ATOM 732 C CA . LEU B 1 17 ? 4.797 -2.703 4.371 1 88.5 17 LEU B CA 1
ATOM 733 C C . LEU B 1 17 ? 4.957 -1.906 5.664 1 88.5 17 LEU B C 1
ATOM 735 O O . LEU B 1 17 ? 4.422 -0.801 5.785 1 88.5 17 LEU B O 1
ATOM 739 N N . ARG B 1 18 ? 5.809 -2.445 6.445 1 89.12 18 ARG B N 1
ATOM 740 C CA . ARG B 1 18 ? 6.09 -1.734 7.688 1 89.12 18 ARG B CA 1
ATOM 741 C C . ARG B 1 18 ? 6.898 -0.468 7.422 1 89.12 18 ARG B C 1
ATOM 743 O O . ARG B 1 18 ? 6.633 0.579 8.016 1 89.12 18 ARG B O 1
ATOM 750 N N . VAL B 1 19 ? 7.832 -0.531 6.598 1 91.12 19 VAL B N 1
ATOM 751 C CA . VAL B 1 19 ? 8.672 0.616 6.27 1 91.12 19 VAL B CA 1
ATOM 752 C C . VAL B 1 19 ? 7.852 1.663 5.523 1 91.12 19 VAL B C 1
ATOM 754 O O . VAL B 1 19 ? 8 2.863 5.758 1 91.12 19 VAL B O 1
ATOM 757 N N . VAL B 1 20 ? 6.918 1.152 4.68 1 91.31 20 VAL B N 1
ATOM 758 C CA . VAL B 1 20 ? 6.074 2.068 3.92 1 91.31 20 VAL B CA 1
ATOM 759 C C . VAL B 1 20 ? 5.188 2.867 4.871 1 91.31 20 VAL B C 1
ATOM 761 O O . VAL B 1 20 ? 4.992 4.07 4.688 1 91.31 20 VAL B O 1
ATOM 764 N N . SER B 1 21 ? 4.648 2.174 5.867 1 91.81 21 SER B N 1
ATOM 765 C CA . SER B 1 21 ? 3.812 2.861 6.852 1 91.81 21 SER B CA 1
ATOM 766 C C . SER B 1 21 ? 4.582 3.982 7.539 1 91.81 21 SER B C 1
ATOM 768 O O . SER B 1 21 ? 4.055 5.082 7.727 1 91.81 21 SER B O 1
ATOM 770 N N . ALA B 1 22 ? 5.859 3.732 7.812 1 92.31 22 ALA B N 1
ATOM 771 C CA . ALA B 1 22 ? 6.703 4.75 8.43 1 92.31 22 ALA B CA 1
ATOM 772 C C . ALA B 1 22 ? 6.984 5.891 7.449 1 92.31 22 ALA B C 1
ATOM 774 O O . ALA B 1 22 ? 7.004 7.062 7.84 1 92.31 22 ALA B O 1
ATOM 775 N N . GLN B 1 23 ? 7.164 5.555 6.199 1 92.56 23 GLN B N 1
ATOM 776 C CA . GLN B 1 23 ? 7.426 6.562 5.176 1 92.56 23 GLN B CA 1
ATOM 777 C C . GLN B 1 23 ? 6.203 7.445 4.941 1 92.56 23 GLN B C 1
ATOM 779 O O . GLN B 1 23 ? 6.324 8.664 4.84 1 92.56 23 GLN B O 1
ATOM 784 N N . VAL B 1 24 ? 5.043 6.84 4.91 1 92.38 24 VAL B N 1
ATOM 785 C CA . VAL B 1 24 ? 3.801 7.582 4.734 1 92.38 24 VAL B CA 1
ATOM 786 C C . VAL B 1 24 ? 3.615 8.562 5.895 1 92.38 24 VAL B C 1
ATOM 788 O O . VAL B 1 24 ? 3.332 9.742 5.68 1 92.38 24 VAL B O 1
ATOM 791 N N . TYR B 1 25 ? 3.863 8.07 7.121 1 92 25 TYR B N 1
ATOM 792 C CA . TYR B 1 25 ? 3.768 8.914 8.312 1 92 25 TYR B CA 1
ATOM 793 C C . TYR B 1 25 ? 4.73 10.094 8.227 1 92 25 TYR B C 1
ATOM 795 O O . TYR B 1 25 ? 4.348 11.234 8.484 1 92 25 TYR B O 1
ATOM 803 N N . SER B 1 26 ? 5.934 9.844 7.82 1 92.56 26 SER B N 1
ATOM 804 C CA . SER B 1 26 ? 6.969 10.867 7.734 1 92.56 26 SER B CA 1
ATOM 805 C C . SER B 1 26 ? 6.602 11.938 6.707 1 92.56 26 SER B C 1
ATOM 807 O O . SER B 1 26 ? 6.793 13.133 6.949 1 92.56 26 SER B O 1
ATOM 809 N N . ILE B 1 27 ? 6.109 11.594 5.59 1 92.44 27 ILE B N 1
ATOM 810 C CA . ILE B 1 27 ? 5.75 12.508 4.516 1 92.44 27 ILE B CA 1
ATOM 811 C C . ILE B 1 27 ? 4.629 13.438 4.98 1 92.44 27 ILE B C 1
ATOM 813 O O . ILE B 1 27 ? 4.691 14.648 4.77 1 92.44 27 ILE B O 1
ATOM 817 N N . VAL B 1 28 ? 3.615 12.805 5.625 1 90.88 28 VAL B N 1
ATOM 818 C CA . VAL B 1 28 ? 2.463 13.578 6.082 1 90.88 28 VAL B CA 1
ATOM 819 C C . VAL B 1 28 ? 2.883 14.508 7.219 1 90.88 28 VAL B C 1
ATOM 821 O O . VAL B 1 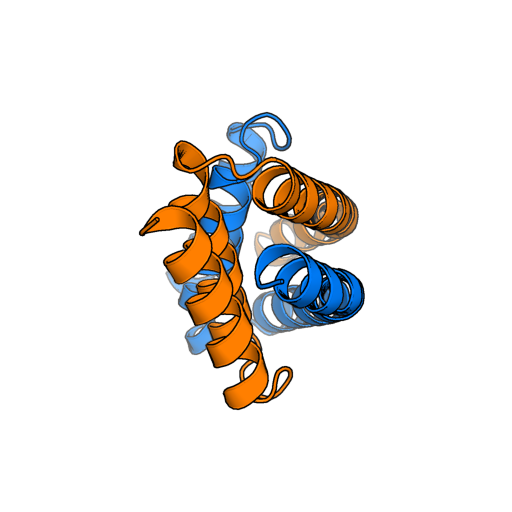28 ? 2.508 15.68 7.238 1 90.88 28 VAL B O 1
ATOM 824 N N . LYS B 1 29 ? 3.742 14 8.102 1 91.81 29 LYS B N 1
ATOM 825 C CA . LYS B 1 29 ? 4.223 14.773 9.242 1 91.81 29 LYS B CA 1
ATOM 826 C C . LYS B 1 29 ? 5.043 15.977 8.789 1 91.81 29 LYS B C 1
ATOM 828 O O . LYS B 1 29 ? 4.91 17.062 9.352 1 91.81 29 LYS B O 1
ATOM 833 N N . SER B 1 30 ? 5.805 15.805 7.797 1 91.12 30 SER B N 1
ATOM 834 C CA . SER B 1 30 ? 6.727 16.844 7.352 1 91.12 30 SER B CA 1
ATOM 835 C C . SER B 1 30 ? 6.055 17.781 6.344 1 91.12 30 SER B C 1
ATOM 837 O O . SER B 1 30 ? 6.648 18.766 5.922 1 91.12 30 SER B O 1
ATOM 839 N N . ARG B 1 31 ? 4.82 17.453 5.953 1 86.81 31 ARG B N 1
ATOM 840 C CA . ARG B 1 31 ? 4.094 18.234 4.957 1 86.81 31 ARG B CA 1
ATOM 841 C C . ARG B 1 31 ? 4.883 18.344 3.656 1 86.81 31 ARG B C 1
ATOM 843 O O . ARG B 1 31 ? 5.031 19.422 3.098 1 86.81 31 ARG B O 1
ATOM 850 N N . ASP B 1 32 ? 5.477 17.203 3.311 1 84.81 32 ASP B N 1
ATOM 851 C CA . ASP B 1 32 ? 6.191 17.156 2.039 1 84.81 32 ASP B CA 1
ATOM 852 C C . ASP B 1 32 ? 5.215 17.078 0.866 1 84.81 32 ASP B C 1
ATOM 854 O O . ASP B 1 32 ? 4.797 15.984 0.471 1 84.81 32 ASP B O 1
ATOM 858 N N . LEU B 1 33 ? 4.941 18.188 0.263 1 77.06 33 LEU B N 1
ATOM 859 C CA . LEU B 1 33 ? 3.875 18.344 -0.719 1 77.06 33 LEU B CA 1
ATOM 860 C C . LEU B 1 33 ? 4.184 17.578 -1.997 1 77.06 33 LEU B C 1
ATOM 862 O O . LEU B 1 33 ? 3.273 17.203 -2.74 1 77.06 33 LEU B O 1
ATOM 866 N N . GLU B 1 34 ? 5.484 17.391 -2.23 1 78.12 34 GLU B N 1
ATOM 867 C CA . GLU B 1 34 ? 5.879 16.781 -3.492 1 78.12 34 GLU B CA 1
ATOM 868 C C . GLU B 1 34 ? 5.5 15.297 -3.521 1 78.12 34 GLU B C 1
ATOM 870 O O . GLU B 1 34 ? 5.262 14.734 -4.59 1 78.12 34 GLU B O 1
ATOM 875 N N . HIS B 1 35 ? 5.402 14.797 -2.273 1 83.5 35 HIS B N 1
ATOM 876 C CA . HIS B 1 35 ? 5.207 13.352 -2.232 1 83.5 35 HIS B CA 1
ATOM 877 C C . HIS B 1 35 ? 3.773 13 -1.843 1 83.5 35 HIS B C 1
ATOM 879 O O . HIS B 1 35 ? 3.406 11.828 -1.799 1 83.5 35 HIS B O 1
ATOM 885 N N . PHE B 1 36 ? 2.889 13.969 -1.643 1 89.88 36 PHE B N 1
ATOM 886 C CA . PHE B 1 36 ? 1.529 13.719 -1.181 1 89.88 36 PHE B CA 1
ATOM 887 C C . PHE B 1 36 ? 0.744 12.922 -2.215 1 89.88 36 PHE B C 1
ATOM 889 O O . PHE B 1 36 ? -0.057 12.055 -1.861 1 89.88 36 PHE B O 1
ATOM 896 N N . GLU B 1 37 ? 1.127 13.219 -3.441 1 89.19 37 GLU B N 1
ATOM 897 C CA . GLU B 1 37 ? 0.418 12.492 -4.488 1 89.19 37 GLU B CA 1
ATOM 898 C C . GLU B 1 37 ? 0.748 11 -4.445 1 89.19 37 GLU B C 1
ATOM 900 O O . GLU B 1 37 ? -0.115 10.164 -4.711 1 89.19 37 GLU B O 1
ATOM 905 N N . ARG B 1 38 ? 1.934 10.742 -4.191 1 90.88 38 ARG B N 1
ATOM 906 C CA . ARG B 1 38 ? 2.338 9.344 -4.078 1 90.88 38 ARG B CA 1
ATOM 907 C C . ARG B 1 38 ? 1.648 8.672 -2.898 1 90.88 38 ARG B C 1
ATOM 909 O O . ARG B 1 38 ? 1.216 7.52 -3.004 1 90.88 38 ARG B O 1
ATOM 916 N N . VAL B 1 39 ? 1.531 9.344 -1.801 1 93.44 39 VAL B N 1
ATOM 917 C CA . VAL B 1 39 ? 0.867 8.812 -0.613 1 93.44 39 VAL B CA 1
ATOM 918 C C . VAL B 1 39 ? -0.609 8.562 -0.915 1 93.44 39 VAL B C 1
ATOM 920 O O . VAL B 1 39 ? -1.15 7.512 -0.57 1 93.44 39 VAL B O 1
ATOM 923 N N . MET B 1 40 ? -1.201 9.453 -1.612 1 93.25 40 MET B N 1
ATOM 924 C CA . MET B 1 40 ? -2.615 9.305 -1.945 1 93.25 40 MET B CA 1
ATOM 925 C C . MET B 1 40 ? -2.834 8.117 -2.873 1 93.25 40 MET B C 1
ATOM 927 O O . MET B 1 40 ? -3.805 7.375 -2.717 1 93.25 40 MET B O 1
ATOM 931 N N . GLY B 1 41 ? -1.937 7.988 -3.756 1 92.38 41 GLY B N 1
ATOM 932 C CA . GLY B 1 41 ? -2.014 6.82 -4.621 1 92.38 41 GLY B CA 1
ATOM 933 C C . GLY B 1 41 ? -1.912 5.508 -3.861 1 92.38 41 GLY B C 1
ATOM 934 O O . GLY B 1 41 ? -2.688 4.582 -4.105 1 92.38 41 GLY B O 1
ATOM 935 N N . PHE B 1 42 ? -0.951 5.453 -2.92 1 93.44 42 PHE B N 1
ATOM 936 C CA . PHE B 1 42 ? -0.769 4.27 -2.092 1 93.44 42 PHE B CA 1
ATOM 937 C C . PHE B 1 42 ? -2.027 3.973 -1.284 1 93.44 42 PHE B C 1
ATOM 939 O O . PHE B 1 42 ? -2.508 2.838 -1.267 1 93.44 42 PHE B O 1
ATOM 946 N N . LEU B 1 43 ? -2.631 4.973 -0.664 1 92.62 43 LEU B N 1
ATOM 947 C CA . LEU B 1 43 ? -3.805 4.805 0.185 1 92.62 43 LEU B CA 1
ATOM 948 C C . LEU B 1 43 ? -5.035 4.457 -0.649 1 92.62 43 LEU B C 1
ATOM 950 O O . LEU B 1 43 ? -5.887 3.682 -0.212 1 92.62 43 LEU B O 1
ATOM 954 N N . GLU B 1 44 ? -5.125 5.043 -1.848 1 93.69 44 GLU B N 1
ATOM 955 C CA . GLU B 1 44 ? -6.238 4.734 -2.738 1 93.69 44 GLU B CA 1
ATOM 956 C C . GLU B 1 44 ? -6.203 3.277 -3.186 1 93.69 44 GLU B C 1
ATOM 958 O O . GLU B 1 44 ? -7.219 2.582 -3.141 1 93.69 44 GLU B O 1
ATOM 963 N N . THR B 1 45 ? -5.004 2.838 -3.621 1 92.88 45 THR B N 1
ATOM 964 C CA . THR B 1 45 ? -4.895 1.45 -4.059 1 92.88 45 THR B CA 1
ATOM 965 C C . THR B 1 45 ? -5.121 0.494 -2.893 1 92.88 45 THR B C 1
ATOM 967 O O . THR B 1 45 ? -5.703 -0.58 -3.07 1 92.88 45 THR B O 1
ATOM 970 N N . MET B 1 46 ? -4.637 0.9 -1.742 1 91.94 46 MET B N 1
ATOM 971 C CA . MET B 1 46 ? -4.902 0.103 -0.548 1 91.94 46 MET B CA 1
ATOM 972 C C . MET B 1 46 ? -6.402 -0.019 -0.3 1 91.94 46 MET B C 1
ATOM 974 O O . MET B 1 46 ? -6.898 -1.104 0.009 1 91.94 46 MET B O 1
ATOM 978 N N . TYR B 1 47 ? -7.105 1.04 -0.434 1 92.06 47 TYR B N 1
ATOM 979 C CA . TYR B 1 47 ? -8.547 1.057 -0.233 1 92.06 47 TYR B CA 1
ATOM 980 C C . TYR B 1 47 ? -9.258 0.174 -1.257 1 92.06 47 TYR B C 1
ATOM 982 O O . TYR B 1 47 ? -10.227 -0.509 -0.932 1 92.06 47 TYR B O 1
ATOM 990 N N . ARG B 1 48 ? -8.758 0.158 -2.443 1 90.31 48 ARG B N 1
ATOM 991 C CA . ARG B 1 48 ? -9.367 -0.649 -3.496 1 90.31 48 ARG B CA 1
ATOM 992 C C . ARG B 1 48 ? -9.141 -2.137 -3.246 1 90.31 48 ARG B C 1
ATOM 994 O O . ARG B 1 48 ? -9.953 -2.971 -3.646 1 90.31 48 ARG B O 1
ATOM 1001 N N . LEU B 1 49 ? -7.996 -2.439 -2.656 1 87.38 49 LEU B N 1
ATOM 1002 C CA . LEU B 1 49 ? -7.676 -3.836 -2.381 1 87.38 49 LEU B CA 1
ATOM 1003 C C . LEU B 1 49 ? -8.508 -4.371 -1.222 1 87.38 49 LEU B C 1
ATOM 1005 O O . LEU B 1 49 ? -8.828 -5.559 -1.177 1 87.38 49 LEU B O 1
ATOM 1009 N N . LEU B 1 50 ? -8.805 -3.51 -0.301 1 85.94 50 LEU B N 1
ATOM 1010 C CA . LEU B 1 50 ? -9.492 -3.949 0.909 1 85.94 50 LEU B CA 1
ATOM 1011 C C . LEU B 1 50 ? -10.695 -3.062 1.203 1 85.94 50 LEU B C 1
ATOM 1013 O O . LEU B 1 50 ? -10.758 -2.422 2.254 1 85.94 50 LEU B O 1
ATOM 1017 N N . PRO B 1 51 ? -11.781 -3.086 0.295 1 78.44 51 PRO B N 1
ATOM 1018 C CA . PRO B 1 51 ? -12.891 -2.152 0.5 1 78.44 51 PRO B CA 1
ATOM 1019 C C . PRO B 1 51 ? -13.672 -2.439 1.78 1 78.44 51 PRO B C 1
ATOM 1021 O O . PRO B 1 51 ? -14.289 -1.533 2.346 1 78.44 51 PRO B O 1
ATOM 1024 N N . ARG B 1 52 ? -13.672 -3.668 2.172 1 78.88 52 ARG B N 1
ATOM 1025 C CA . ARG B 1 52 ? -14.492 -3.99 3.336 1 78.88 52 ARG B CA 1
ATOM 1026 C C . ARG B 1 52 ? -13.719 -3.752 4.629 1 78.88 52 ARG B C 1
ATOM 1028 O O . ARG B 1 52 ? -14.273 -3.893 5.723 1 78.88 52 ARG B O 1
ATOM 1035 N N . LEU B 1 53 ? -12.445 -3.301 4.477 1 78.56 53 LEU B N 1
ATOM 1036 C CA . LEU B 1 53 ? -11.625 -3.184 5.676 1 78.56 53 LEU B CA 1
ATOM 1037 C C . LEU B 1 53 ? -11.742 -1.789 6.281 1 78.56 53 LEU B C 1
ATOM 1039 O O . LEU B 1 53 ? -11.734 -1.638 7.504 1 78.56 53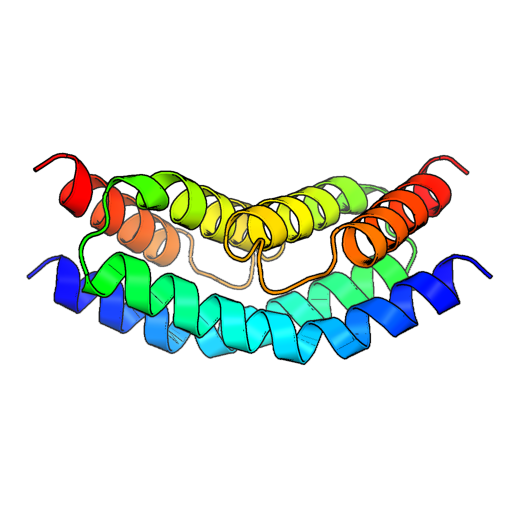 LEU B O 1
ATOM 1043 N N . VAL B 1 54 ? -11.805 -0.746 5.461 1 79.25 54 VAL B N 1
ATOM 1044 C CA . VAL B 1 54 ? -11.859 0.632 5.938 1 79.25 54 VAL B CA 1
ATOM 1045 C C . VAL B 1 54 ? -13.195 1.259 5.555 1 79.25 54 VAL B C 1
ATOM 1047 O O . VAL B 1 54 ? -13.594 1.218 4.391 1 79.25 54 VAL B O 1
ATOM 1050 N N . PRO B 1 55 ? -13.938 1.709 6.68 1 86.44 55 PRO B N 1
ATOM 1051 C CA . PRO B 1 55 ? -15.141 2.463 6.32 1 86.44 55 PRO B CA 1
ATOM 1052 C C . PRO B 1 55 ? -14.859 3.59 5.328 1 86.44 55 PRO B C 1
ATOM 1054 O O . PRO B 1 55 ? -13.82 4.25 5.418 1 86.44 55 PRO B O 1
ATOM 1057 N N . ALA B 1 56 ? -15.703 3.715 4.328 1 90.12 56 ALA B N 1
ATOM 1058 C CA . ALA B 1 56 ? -15.547 4.688 3.25 1 90.12 56 ALA B CA 1
ATOM 1059 C C . ALA B 1 56 ? -15.344 6.094 3.809 1 90.12 56 ALA B C 1
ATOM 1061 O O . ALA B 1 56 ? -14.555 6.875 3.27 1 90.12 56 ALA B O 1
ATOM 1062 N N . ILE B 1 57 ? -15.961 6.297 4.953 1 90.06 57 ILE B N 1
ATOM 1063 C CA . ILE B 1 57 ? -15.906 7.637 5.531 1 90.06 57 ILE B CA 1
ATOM 1064 C C . ILE B 1 57 ? -14.5 7.91 6.066 1 90.06 57 ILE B C 1
ATOM 1066 O O . ILE B 1 57 ? -13.961 9 5.871 1 90.06 57 ILE B O 1
ATOM 1070 N N . LYS B 1 58 ? -13.93 6.965 6.758 1 86.94 58 LYS B N 1
ATOM 1071 C CA . LYS B 1 58 ? -12.578 7.16 7.273 1 86.94 58 LYS B CA 1
ATOM 1072 C C . LYS B 1 58 ? -11.578 7.379 6.137 1 86.94 58 LYS B C 1
ATOM 1074 O O . LYS B 1 58 ? -10.68 8.211 6.25 1 86.94 58 LYS B O 1
ATOM 1079 N N . HIS B 1 59 ? -11.727 6.559 5.145 1 89.69 59 HIS B N 1
ATOM 1080 C CA . HIS B 1 59 ? -10.875 6.734 3.975 1 89.69 59 HIS B CA 1
ATOM 1081 C C . HIS B 1 59 ? -11.008 8.141 3.398 1 89.69 59 HIS B C 1
ATOM 1083 O O . HIS B 1 59 ? -10.008 8.797 3.117 1 89.69 59 HIS B O 1
ATOM 1089 N N . MET B 1 60 ? -12.242 8.594 3.244 1 92.12 60 MET B N 1
ATOM 1090 C CA . MET B 1 60 ? -12.508 9.922 2.691 1 92.12 60 MET B CA 1
ATOM 1091 C C . MET B 1 60 ? -11.883 11.008 3.562 1 92.12 60 MET B C 1
ATOM 1093 O O . MET B 1 60 ? -11.312 11.969 3.047 1 92.12 60 MET B O 1
ATOM 1097 N N . LYS B 1 61 ? -11.93 10.922 4.816 1 90.69 61 LYS B N 1
ATOM 1098 C CA . LYS B 1 61 ? -11.367 11.891 5.75 1 90.69 61 LYS B CA 1
ATOM 1099 C C . LYS B 1 61 ? -9.852 11.984 5.602 1 90.69 61 LYS B C 1
ATOM 1101 O O . LYS B 1 61 ? -9.281 13.07 5.656 1 90.69 61 LYS B O 1
ATOM 1106 N N . ILE B 1 62 ? -9.242 10.883 5.484 1 89.25 62 ILE B N 1
ATOM 1107 C CA . ILE B 1 62 ? -7.797 10.852 5.305 1 89.25 62 ILE B CA 1
ATOM 1108 C C . ILE B 1 62 ? -7.426 11.547 3.994 1 89.25 62 ILE B C 1
ATOM 1110 O O . ILE B 1 62 ? -6.543 12.406 3.969 1 89.25 62 ILE B O 1
ATOM 1114 N N . MET B 1 63 ? -8.156 11.188 2.916 1 92.38 63 MET B N 1
ATOM 1115 C CA . MET B 1 63 ? -7.867 11.766 1.607 1 92.38 63 MET B CA 1
ATOM 1116 C C . MET B 1 63 ? -8.086 13.281 1.622 1 92.38 63 MET B C 1
ATOM 1118 O O . MET B 1 63 ? -7.25 14.039 1.13 1 92.38 63 MET B O 1
ATOM 1122 N N . PHE B 1 64 ? -9.117 13.609 2.141 1 92.5 64 PHE B N 1
ATOM 1123 C CA . PHE B 1 64 ? -9.445 15.031 2.23 1 92.5 64 PHE B CA 1
ATOM 1124 C C . PHE B 1 64 ? -8.414 15.773 3.072 1 92.5 64 PHE B C 1
ATOM 1126 O O . PHE B 1 64 ? -7.969 16.859 2.705 1 92.5 64 PHE B O 1
ATOM 1133 N N . GLY B 1 65 ? -8.078 15.156 4.191 1 90.19 65 GLY B N 1
ATOM 1134 C CA . GLY B 1 65 ? -7.086 15.758 5.066 1 90.19 65 GLY B CA 1
ATOM 1135 C C . GLY B 1 65 ? -5.746 15.977 4.387 1 90.19 65 GLY B C 1
ATOM 1136 O O . GLY B 1 65 ? -5.156 17.047 4.5 1 90.19 65 GLY B O 1
ATOM 1137 N N . ILE B 1 66 ? -5.312 15.094 3.627 1 89.12 66 ILE B N 1
ATOM 1138 C CA . ILE B 1 66 ? -4.035 15.219 2.928 1 89.12 66 ILE B CA 1
ATOM 1139 C C . ILE B 1 66 ? -4.148 16.281 1.841 1 89.12 66 ILE B C 1
ATOM 1141 O O . ILE B 1 66 ? -3.246 17.109 1.672 1 89.12 66 ILE B O 1
ATOM 1145 N N . LYS B 1 67 ? -5.316 16.312 1.185 1 89.94 67 LYS B N 1
ATOM 1146 C CA . LYS B 1 67 ? -5.531 17.312 0.13 1 89.94 67 LYS B CA 1
ATOM 1147 C C . LYS B 1 67 ? -5.551 18.719 0.699 1 89.94 67 LYS B C 1
ATOM 1149 O O . LYS B 1 67 ? -5.051 19.656 0.069 1 89.94 67 LYS B O 1
ATOM 1154 N N . THR B 1 68 ? -6.102 18.828 1.859 1 88.81 68 THR B N 1
ATOM 1155 C CA . THR B 1 68 ? -6.195 20.141 2.48 1 88.81 68 THR B CA 1
ATOM 1156 C C . THR B 1 68 ? -4.832 20.594 2.988 1 88.81 68 THR B C 1
ATOM 1158 O O . THR B 1 68 ? -4.559 21.797 3.061 1 88.81 68 THR B O 1
ATOM 1161 N N . MET B 1 69 ? -4.098 19.625 3.309 1 84.44 69 MET B N 1
ATOM 1162 C CA . MET B 1 69 ? -2.744 19.953 3.744 1 84.44 69 MET B CA 1
ATOM 1163 C C . MET B 1 69 ? -1.922 20.516 2.59 1 84.44 69 MET B C 1
ATOM 1165 O O . MET B 1 69 ? -1.074 21.391 2.795 1 84.44 69 MET B O 1
ATOM 1169 N N . VAL B 1 70 ? -2.127 20 1.328 1 80.12 70 VAL B N 1
ATOM 1170 C CA . VAL B 1 70 ? -1.367 20.406 0.15 1 80.12 70 VAL B CA 1
ATOM 1171 C C . VAL B 1 70 ? -1.97 21.688 -0.441 1 80.12 70 VAL B C 1
ATOM 1173 O O . VAL B 1 70 ? -1.257 22.5 -1.033 1 80.12 70 VAL B O 1
ATOM 1176 N N . GLY B 1 71 ? -3.229 21.594 -0.618 1 69.12 71 GLY B N 1
ATOM 1177 C CA . GLY B 1 71 ? -3.887 22.781 -1.166 1 69.12 71 GLY B CA 1
ATOM 1178 C C . GLY B 1 71 ? -3.648 24.031 -0.347 1 69.12 71 GLY B C 1
ATOM 1179 O O . GLY B 1 71 ? -3.924 25.141 -0.807 1 69.12 71 GLY B O 1
ATOM 1180 N N . LYS B 1 72 ? -3.076 24.047 0.846 1 55.38 72 LYS B N 1
ATOM 1181 C CA . LYS B 1 72 ? -2.781 25.312 1.505 1 55.38 72 LYS B CA 1
ATOM 1182 C C . LYS B 1 72 ? -1.405 25.844 1.102 1 55.38 72 LYS B C 1
ATOM 1184 O O . LYS B 1 72 ? -0.502 25.062 0.801 1 55.38 72 LYS B O 1
#